Protein AF-A0A934MRP1-F1 (afdb_monomer)

Mean predicted aligned error: 5.88 Å

Sequence (84 aa):
MGQPQAPAAPTIAAPAQGSQINTPKPRITGTAEPNSTVTVSLNGIEHRVTANNSEAWSYIPEQSLVSASSLKVRATDQAGNVAP

Secondary structure (DSSP, 8-state):
----PPPPPPEEEESPTT-EE-SSSPPEEEE--TT-EEEEEETTEEEEEE--TTSEEEE--SS---S-EEEEEEEE-TT--EE-

Foldseek 3Di:
DDDPDAKDWKAWPPDHAFFFDPWQKDKTKTFIAAQWWKWKAWQNDTDTWGQHPVRMTIDIDPGTPPGRIHIDMWIAGPVGHIHD

Radius of gyration: 12.93 Å; Cα contacts (8 Å, |Δi|>4): 210; chains: 1; bounding box: 23×20×44 Å

Solvent-accessible surface area (backbone atoms only — not comparable to full-atom values): 4554 Å² total; per-residue (Å²): 132,82,74,81,68,64,31,53,54,38,47,52,72,32,68,46,75,66,40,72,39,83,51,42,60,52,69,37,32,28,36,29,41,57,67,14,41,32,38,42,27,50,72,85,46,77,43,79,43,63,16,35,91,80,29,37,36,71,50,66,56,90,59,67,48,89,54,74,26,52,38,46,58,30,21,28,26,89,83,67,35,72,19,95

Organism: NCBI:txid2798579

pLDDT: mean 82.7, std 10.13, range [40.16, 93.38]

Nearest PDB structures (foldseek):
  7kmm-assembly1_A  TM=5.496E-01  e=3.092E-02  Xanthomonas citri pv. citri str. 306
  6ne9-assembly1_A  TM=5.032E-01  e=8.338E-02  Bacteroides intestinalis
  6ne9-assembly1_B  TM=5.065E-01  e=1.202E-01  Bacteroides intestinalis
  6rzo-assembly1_A  TM=4.410E-01  e=2.369E-01  uncultured bacterium
  6rzo-assembly1_B  TM=4.379E-01  e=2.630E-01  uncultured bacterium

Structure (mmCIF, N/CA/C/O backbone):
data_AF-A0A934MRP1-F1
#
_entry.id   AF-A0A934MRP1-F1
#
loop_
_atom_site.group_PDB
_atom_site.id
_atom_site.type_symbol
_atom_site.label_atom_id
_atom_site.label_alt_id
_atom_site.label_comp_id
_atom_site.label_asym_id
_atom_site.label_entity_id
_atom_site.label_seq_id
_atom_site.pdbx_PDB_ins_code
_atom_site.Cartn_x
_atom_site.Cartn_y
_atom_site.Cartn_z
_atom_site.occupancy
_atom_site.B_iso_or_equiv
_atom_site.auth_seq_id
_atom_site.auth_comp_id
_atom_site.auth_asym_id
_atom_site.auth_atom_id
_atom_site.pdbx_PDB_model_num
ATOM 1 N N . MET A 1 1 ? -9.799 -9.055 26.751 1.00 40.16 1 MET A N 1
ATOM 2 C CA . MET A 1 1 ? -8.632 -8.800 25.884 1.00 40.16 1 MET A CA 1
ATOM 3 C C . MET A 1 1 ? -9.086 -9.103 24.468 1.00 40.16 1 MET A C 1
ATOM 5 O O . MET A 1 1 ? -9.386 -10.258 24.199 1.00 40.16 1 MET A O 1
ATOM 9 N N . GLY A 1 2 ? -9.323 -8.076 23.647 1.00 50.41 2 GLY A N 1
ATOM 10 C CA . GLY A 1 2 ? -9.778 -8.267 22.266 1.00 50.41 2 GLY A CA 1
ATOM 11 C C . GLY A 1 2 ? -8.673 -8.944 21.466 1.00 50.41 2 GLY A C 1
ATOM 12 O O . GLY A 1 2 ? -7.509 -8.582 21.620 1.00 50.41 2 GLY A O 1
ATOM 13 N N . GLN A 1 3 ? -9.007 -9.972 20.694 1.00 51.81 3 GLN A N 1
ATOM 14 C CA . GLN A 1 3 ? -8.042 -10.581 19.783 1.00 51.81 3 GLN A CA 1
ATOM 15 C C . GLN A 1 3 ? -7.530 -9.510 18.807 1.00 51.81 3 GLN A C 1
ATOM 17 O O . GLN A 1 3 ? -8.311 -8.629 18.441 1.00 51.81 3 GLN A O 1
ATOM 22 N N . PRO A 1 4 ? -6.259 -9.575 18.373 1.00 59.78 4 PRO A N 1
ATOM 23 C CA . PRO A 1 4 ? -5.790 -8.779 17.250 1.00 59.78 4 PRO A CA 1
ATOM 24 C C . PRO A 1 4 ? -6.722 -9.047 16.066 1.00 59.78 4 PRO A C 1
ATOM 26 O O . PRO A 1 4 ? -6.821 -10.184 15.599 1.00 59.78 4 PRO A O 1
ATOM 29 N N . GLN A 1 5 ? -7.480 -8.038 15.647 1.00 63.53 5 GLN A N 1
ATOM 30 C CA . GLN A 1 5 ? -8.290 -8.159 14.449 1.00 63.53 5 GLN A CA 1
ATOM 31 C C . GLN A 1 5 ? -7.334 -8.048 13.267 1.00 63.53 5 GLN A C 1
ATOM 33 O O . GLN A 1 5 ? -6.557 -7.101 13.181 1.00 63.53 5 GLN A O 1
ATOM 38 N N . ALA A 1 6 ? -7.351 -9.047 12.385 1.00 69.94 6 ALA A N 1
ATOM 39 C CA . ALA A 1 6 ? -6.634 -8.924 11.129 1.00 69.94 6 ALA A CA 1
ATOM 40 C C . ALA A 1 6 ? -7.173 -7.692 10.385 1.00 69.94 6 ALA A C 1
ATOM 42 O O . ALA A 1 6 ? -8.401 -7.553 10.321 1.00 69.94 6 ALA A O 1
ATOM 43 N N . PRO A 1 7 ? -6.305 -6.825 9.829 1.00 72.31 7 PRO A N 1
ATOM 44 C CA . PRO A 1 7 ? -6.763 -5.664 9.091 1.00 72.31 7 PRO A CA 1
ATOM 45 C C . PRO A 1 7 ? -7.671 -6.132 7.966 1.00 72.31 7 PRO A C 1
ATOM 47 O O . PRO A 1 7 ? -7.430 -7.180 7.349 1.00 72.31 7 PRO A O 1
ATOM 50 N N . ALA A 1 8 ? -8.685 -5.332 7.652 1.00 79.19 8 ALA A N 1
ATOM 51 C CA . ALA A 1 8 ? -9.374 -5.491 6.382 1.00 79.19 8 ALA A CA 1
ATOM 52 C C . ALA A 1 8 ? -8.334 -5.503 5.245 1.00 79.19 8 ALA A C 1
ATOM 54 O O . ALA A 1 8 ? -7.427 -4.664 5.213 1.00 79.19 8 ALA A O 1
ATOM 55 N N . ALA A 1 9 ? -8.456 -6.474 4.332 1.00 79.69 9 ALA A N 1
ATOM 56 C CA . ALA A 1 9 ? -7.577 -6.559 3.173 1.00 79.69 9 ALA A CA 1
ATOM 57 C C . ALA A 1 9 ? -7.594 -5.216 2.433 1.00 79.69 9 ALA A C 1
ATOM 59 O O . ALA A 1 9 ? -8.681 -4.693 2.158 1.00 79.69 9 ALA A O 1
ATOM 60 N N . PRO A 1 10 ? -6.423 -4.623 2.141 1.00 82.31 10 PRO A N 1
ATOM 61 C CA . PRO A 1 10 ? -6.405 -3.368 1.423 1.00 82.31 10 PRO A CA 1
ATOM 62 C C . PRO A 1 10 ? -6.984 -3.599 0.033 1.00 82.31 10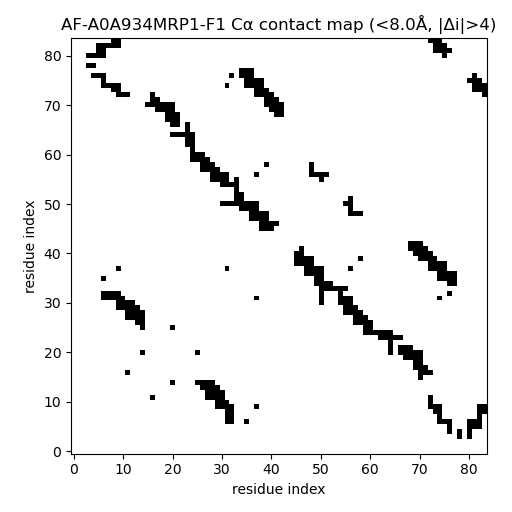 PRO A C 1
ATOM 64 O O . PRO A 1 10 ? -6.588 -4.521 -0.679 1.00 82.31 10 PRO A O 1
ATOM 67 N N . THR A 1 11 ? -7.898 -2.739 -0.390 1.00 87.12 11 THR A N 1
ATOM 68 C CA . THR A 1 11 ? -8.333 -2.733 -1.785 1.00 87.12 11 THR A CA 1
ATOM 69 C C . THR A 1 11 ? -7.523 -1.703 -2.548 1.00 87.12 11 THR A C 1
ATOM 71 O O . THR A 1 11 ? -7.125 -0.679 -1.991 1.00 87.12 11 THR A O 1
ATOM 74 N N . ILE A 1 12 ? -7.280 -1.953 -3.833 1.00 86.88 12 ILE A N 1
ATOM 75 C CA . ILE A 1 12 ? -6.715 -0.945 -4.726 1.00 86.88 12 ILE A CA 1
ATOM 76 C C . ILE A 1 12 ? -7.834 -0.429 -5.618 1.00 86.88 12 ILE A C 1
ATOM 78 O O . ILE A 1 12 ? -8.406 -1.188 -6.398 1.00 86.88 12 ILE A O 1
ATOM 82 N N . ALA A 1 13 ? -8.135 0.862 -5.504 1.00 88.00 13 ALA A N 1
ATOM 83 C CA . ALA A 1 13 ? -9.140 1.520 -6.325 1.00 88.00 13 ALA A CA 1
ATOM 84 C C . ALA A 1 13 ? -8.590 1.785 -7.730 1.00 88.00 13 ALA A C 1
ATOM 86 O O . ALA A 1 13 ? -9.231 1.454 -8.726 1.00 88.00 13 ALA A O 1
ATOM 87 N N . ALA A 1 14 ? -7.385 2.353 -7.819 1.00 85.06 14 ALA A N 1
ATOM 88 C CA . ALA A 1 14 ? -6.705 2.545 -9.088 1.00 85.06 14 ALA A CA 1
ATOM 89 C C . ALA A 1 14 ? -5.197 2.734 -8.894 1.00 85.06 14 ALA A C 1
ATOM 91 O O . ALA A 1 14 ? -4.783 3.412 -7.955 1.00 85.06 14 ALA A O 1
ATOM 92 N N . PRO A 1 15 ? -4.371 2.233 -9.822 1.00 82.25 15 PRO A N 1
ATOM 93 C CA . PRO A 1 15 ? -4.673 1.171 -10.792 1.00 82.25 15 PRO A CA 1
ATOM 94 C C . PRO A 1 15 ? -4.867 -0.188 -10.094 1.00 82.25 15 PRO A C 1
ATOM 96 O O . PRO A 1 15 ? -4.301 -0.407 -9.034 1.00 82.25 15 PRO A O 1
ATOM 99 N N . ALA A 1 16 ? -5.662 -1.103 -10.661 1.00 79.00 16 ALA A N 1
ATOM 100 C CA . ALA A 1 16 ? -6.025 -2.360 -9.990 1.00 79.00 16 ALA A CA 1
ATOM 101 C C . ALA A 1 16 ? -4.808 -3.249 -9.657 1.00 79.00 16 ALA A C 1
ATOM 103 O O . ALA A 1 16 ? -3.807 -3.246 -10.380 1.00 79.00 16 ALA A O 1
ATOM 104 N N . GLN A 1 17 ? -4.913 -4.055 -8.594 1.00 76.12 17 GLN A N 1
ATOM 105 C CA . GLN A 1 17 ? -3.863 -4.996 -8.181 1.00 76.12 17 GLN A CA 1
ATOM 106 C C . GLN A 1 17 ? -3.447 -5.915 -9.332 1.00 76.12 17 GLN A C 1
ATOM 108 O O . GLN A 1 17 ? -4.289 -6.458 -10.042 1.00 76.12 17 GLN A O 1
ATOM 113 N N . GLY A 1 18 ? -2.135 -6.069 -9.533 1.00 73.12 18 GLY A N 1
ATOM 114 C CA . GLY A 1 18 ? -1.585 -6.850 -10.642 1.00 73.12 18 GLY A CA 1
ATOM 115 C C . GLY A 1 18 ? -1.630 -6.163 -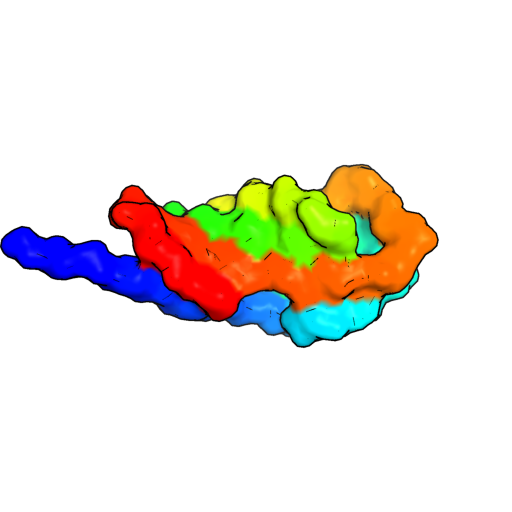12.012 1.00 73.12 18 GLY A C 1
ATOM 116 O O . GLY A 1 18 ? -1.132 -6.741 -12.976 1.00 73.12 18 GLY A O 1
ATOM 117 N N . SER A 1 19 ? -2.157 -4.938 -12.121 1.00 78.06 19 SER A N 1
ATOM 118 C CA . SER A 1 19 ? -2.086 -4.177 -13.374 1.00 78.06 19 SER A CA 1
ATOM 119 C C . SER A 1 19 ? -0.650 -3.784 -13.707 1.00 78.06 19 SER A C 1
ATOM 121 O O . SER A 1 19 ? 0.126 -3.399 -12.829 1.00 78.06 19 SER A O 1
ATOM 123 N N . GLN A 1 20 ? -0.323 -3.814 -15.000 1.00 78.00 20 GLN A N 1
ATOM 124 C CA . GLN A 1 20 ? 0.899 -3.209 -15.518 1.00 78.00 20 GLN A CA 1
ATOM 125 C C . GLN A 1 20 ? 0.762 -1.690 -15.503 1.00 78.00 20 GLN A C 1
ATOM 127 O O . GLN A 1 20 ? -0.037 -1.102 -16.235 1.00 78.00 20 GLN A O 1
ATOM 132 N N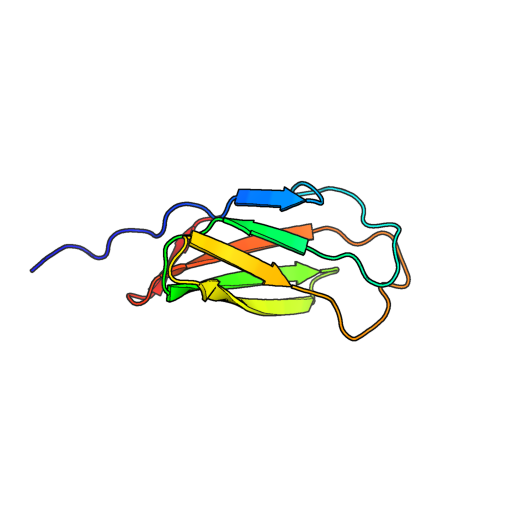 . ILE A 1 21 ? 1.577 -1.052 -14.672 1.00 81.81 21 ILE A N 1
ATOM 133 C CA . ILE A 1 21 ? 1.713 0.397 -14.665 1.00 81.81 21 ILE A CA 1
ATOM 134 C C . ILE A 1 21 ? 2.605 0.817 -15.839 1.00 81.81 21 ILE A C 1
ATOM 136 O O . ILE A 1 21 ? 3.800 0.542 -15.812 1.00 81.81 21 ILE A O 1
ATOM 140 N N . ASN A 1 22 ? 2.055 1.520 -16.832 1.00 76.25 22 ASN A N 1
ATOM 141 C CA . ASN A 1 22 ? 2.832 2.093 -17.948 1.00 76.25 22 ASN A CA 1
ATOM 142 C C . ASN A 1 22 ? 3.066 3.607 -17.808 1.00 76.25 22 ASN A C 1
ATOM 144 O O . ASN A 1 22 ? 3.615 4.251 -18.698 1.00 76.25 22 ASN A O 1
ATOM 148 N N . THR A 1 23 ? 2.614 4.196 -16.703 1.00 79.38 23 THR A N 1
ATOM 149 C CA . THR A 1 23 ? 2.813 5.612 -16.395 1.00 79.38 23 THR A CA 1
ATOM 150 C C . THR A 1 23 ? 4.040 5.764 -15.496 1.00 79.38 23 THR A C 1
ATOM 152 O O . THR A 1 23 ? 4.147 5.014 -14.527 1.00 79.38 23 THR A O 1
ATOM 155 N N . PRO A 1 24 ? 4.931 6.745 -15.732 1.00 78.94 24 PRO A N 1
ATOM 156 C CA . PRO A 1 24 ? 6.141 6.889 -14.925 1.00 78.94 24 PRO A CA 1
ATOM 157 C C . PRO A 1 24 ? 5.840 7.170 -13.446 1.00 78.94 24 PRO A C 1
ATOM 159 O O . PRO A 1 24 ? 6.537 6.684 -12.566 1.00 78.94 24 PRO A O 1
ATOM 162 N N . LYS A 1 25 ? 4.777 7.924 -13.150 1.00 85.12 25 LYS A N 1
ATOM 163 C CA . LYS A 1 25 ? 4.353 8.252 -11.782 1.00 85.12 25 LYS A CA 1
ATOM 164 C C . LYS A 1 25 ? 2.851 8.015 -11.623 1.00 85.12 25 LYS A C 1
ATOM 166 O O . LYS A 1 25 ? 2.081 8.973 -11.703 1.00 85.12 25 LYS A O 1
ATOM 171 N N . PRO A 1 26 ? 2.393 6.759 -11.473 1.00 86.81 26 PRO A N 1
ATOM 172 C CA . PRO A 1 26 ? 0.987 6.503 -11.199 1.00 86.81 26 PRO A CA 1
ATOM 173 C C . PRO A 1 26 ? 0.605 7.116 -9.853 1.00 86.81 26 PRO A C 1
ATOM 175 O O . PRO A 1 26 ? 1.350 7.024 -8.877 1.00 86.81 26 PRO A O 1
ATOM 178 N N . ARG A 1 27 ? -0.598 7.677 -9.767 1.00 89.81 27 ARG A N 1
ATOM 179 C CA . ARG A 1 27 ? -1.247 7.822 -8.469 1.00 89.81 27 ARG A CA 1
ATOM 180 C C . ARG A 1 27 ? -1.907 6.489 -8.147 1.00 89.81 27 ARG A C 1
ATOM 182 O O . ARG A 1 27 ? -2.807 6.069 -8.867 1.00 89.81 27 ARG A O 1
ATOM 189 N N . ILE A 1 28 ? -1.451 5.854 -7.078 1.00 90.44 28 ILE A N 1
ATOM 190 C CA . ILE A 1 28 ? -2.039 4.632 -6.544 1.00 90.44 28 ILE A CA 1
ATOM 191 C C . ILE A 1 28 ? -2.971 5.044 -5.413 1.00 90.44 28 ILE A C 1
ATOM 193 O O . ILE A 1 28 ? -2.596 5.845 -4.552 1.00 90.44 28 ILE A O 1
ATOM 197 N N . THR A 1 29 ? -4.199 4.558 -5.444 1.00 92.62 29 THR A N 1
ATOM 198 C CA . THR A 1 29 ? -5.225 4.818 -4.439 1.00 92.62 29 THR A CA 1
ATOM 199 C C . THR A 1 29 ? -5.901 3.523 -4.052 1.00 92.62 29 THR A C 1
ATOM 201 O O . THR A 1 29 ? -6.001 2.587 -4.849 1.00 92.62 29 THR A O 1
ATOM 204 N N . GLY A 1 30 ? -6.418 3.486 -2.836 1.00 91.88 30 GLY A N 1
ATOM 205 C CA . GLY A 1 30 ? -7.149 2.335 -2.354 1.00 91.88 30 GLY A CA 1
ATOM 206 C C . GLY A 1 30 ? -7.784 2.577 -1.004 1.00 91.88 30 GLY A C 1
ATOM 207 O O . GLY A 1 30 ? -7.753 3.698 -0.484 1.00 91.88 30 GLY A O 1
ATOM 208 N N . THR A 1 31 ? -8.345 1.507 -0.454 1.00 91.75 31 THR A N 1
ATOM 209 C CA . THR A 1 31 ? -8.863 1.497 0.910 1.00 91.75 31 THR A CA 1
ATOM 210 C C . THR A 1 31 ? -8.110 0.509 1.779 1.00 91.75 31 THR A C 1
ATOM 212 O O . THR A 1 31 ? -7.524 -0.446 1.272 1.00 91.75 31 THR A O 1
ATOM 215 N N . ALA A 1 32 ? -8.060 0.775 3.075 1.00 90.94 32 ALA A N 1
ATOM 216 C CA . ALA A 1 32 ? -7.554 -0.124 4.104 1.00 90.94 32 ALA A CA 1
ATOM 217 C C . ALA A 1 32 ? -8.098 0.349 5.455 1.00 90.94 32 ALA A C 1
ATOM 219 O O . ALA A 1 32 ? -8.544 1.490 5.575 1.00 90.94 32 ALA A O 1
ATOM 220 N N . GLU A 1 33 ? -8.040 -0.510 6.466 1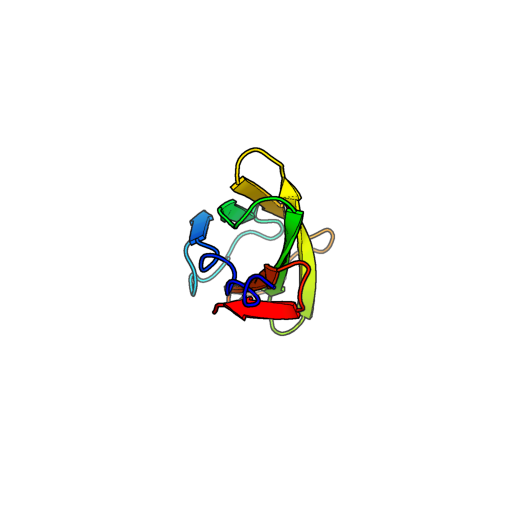.00 89.56 33 GLU A N 1
ATOM 221 C CA . GLU A 1 33 ? -8.495 -0.156 7.810 1.00 89.56 33 GLU A CA 1
ATOM 222 C C . GLU A 1 33 ? -7.797 1.123 8.329 1.00 89.56 33 GLU A C 1
ATOM 224 O O . GLU A 1 33 ? -6.591 1.296 8.102 1.00 89.56 33 GLU A O 1
ATOM 229 N N . PRO A 1 34 ? -8.508 2.034 9.021 1.00 90.50 34 PRO A N 1
ATOM 230 C CA . PRO A 1 34 ? -7.943 3.292 9.490 1.00 90.50 34 PRO A CA 1
ATOM 231 C C . PRO A 1 34 ? -6.696 3.083 10.337 1.00 90.50 34 PRO A C 1
ATOM 233 O O . PRO A 1 34 ? -6.661 2.206 11.195 1.00 90.50 34 PRO A O 1
ATOM 236 N N . ASN A 1 35 ? -5.683 3.927 10.142 1.00 87.38 35 ASN A N 1
ATOM 237 C CA . ASN A 1 35 ? -4.418 3.873 10.880 1.00 87.38 35 ASN A CA 1
ATOM 238 C C . ASN A 1 35 ? -3.581 2.600 10.634 1.00 87.38 35 ASN A C 1
ATOM 240 O O . ASN A 1 35 ? -2.504 2.462 11.217 1.00 87.38 35 ASN A O 1
ATOM 244 N N . SER A 1 36 ? -4.012 1.704 9.738 1.00 91.06 36 SER A N 1
ATOM 245 C CA . SER A 1 36 ? -3.188 0.586 9.280 1.00 91.06 36 SER A CA 1
ATOM 246 C C . SER A 1 36 ? -2.088 1.056 8.330 1.00 91.06 36 SER A C 1
ATOM 248 O O . SER A 1 36 ? -2.222 2.040 7.596 1.00 91.06 36 SER A O 1
ATOM 250 N N . THR A 1 37 ? -0.981 0.323 8.322 1.00 92.06 37 THR A N 1
ATOM 251 C CA . THR A 1 37 ? 0.141 0.538 7.409 1.00 92.06 37 THR A CA 1
ATOM 252 C C . THR A 1 37 ? 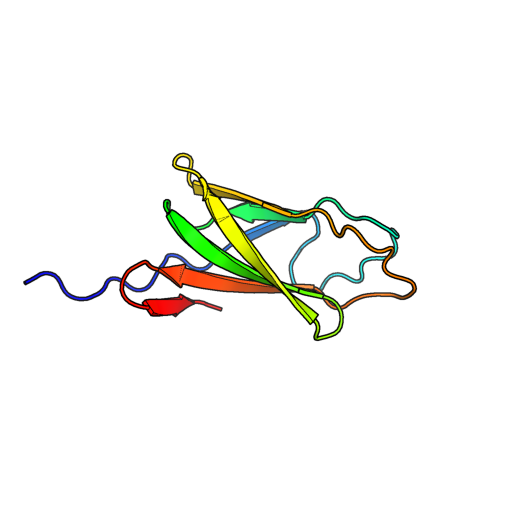-0.069 -0.267 6.138 1.00 92.06 37 THR A C 1
ATOM 254 O O . THR A 1 37 ? -0.007 -1.491 6.142 1.00 92.06 37 THR A O 1
ATOM 257 N N . VAL A 1 38 ? -0.266 0.417 5.023 1.00 91.94 38 VAL A N 1
ATOM 258 C CA . VAL A 1 38 ? -0.333 -0.174 3.692 1.00 91.94 38 VAL A CA 1
ATOM 259 C C . VAL A 1 38 ? 1.068 -0.222 3.089 1.00 91.94 38 VAL A C 1
ATOM 261 O O . VAL A 1 38 ? 1.739 0.794 2.935 1.00 91.94 38 VAL A O 1
ATOM 264 N N . THR A 1 39 ? 1.518 -1.417 2.735 1.00 92.00 39 THR A N 1
ATOM 265 C CA . THR A 1 39 ? 2.758 -1.673 2.009 1.00 92.00 39 THR A CA 1
ATOM 266 C C . THR A 1 39 ? 2.446 -1.821 0.526 1.00 92.00 39 THR A C 1
ATOM 268 O O . THR A 1 39 ? 1.823 -2.793 0.101 1.00 92.00 39 THR A O 1
ATOM 271 N N . VAL A 1 40 ? 2.884 -0.846 -0.261 1.00 90.25 40 VAL A N 1
ATOM 272 C CA . VAL A 1 40 ? 2.806 -0.812 -1.719 1.00 90.25 40 VAL A CA 1
ATOM 273 C C . VAL A 1 40 ? 4.131 -1.312 -2.281 1.00 90.25 40 VAL A C 1
ATOM 275 O O . VAL A 1 40 ? 5.172 -0.698 -2.077 1.00 90.25 40 VAL A O 1
ATOM 278 N N . SER A 1 41 ? 4.099 -2.427 -2.996 1.00 88.44 41 SER A N 1
ATOM 279 C CA . SER A 1 41 ? 5.264 -3.040 -3.622 1.00 88.44 41 SER A CA 1
ATOM 280 C C . SER A 1 41 ? 5.233 -2.777 -5.130 1.00 88.44 41 SER A C 1
ATOM 282 O O . SER A 1 41 ? 4.316 -3.228 -5.825 1.00 88.44 41 SER A O 1
ATOM 284 N N . LEU A 1 42 ? 6.224 -2.037 -5.631 1.00 86.88 42 LEU A N 1
ATOM 285 C CA . LEU A 1 42 ? 6.398 -1.675 -7.040 1.00 86.88 42 LEU A CA 1
ATOM 286 C C . LEU A 1 42 ? 7.736 -2.214 -7.536 1.00 86.88 42 LEU A C 1
ATOM 288 O O . LEU A 1 42 ? 8.787 -1.819 -7.045 1.00 86.88 42 LEU A O 1
ATOM 292 N N . ASN A 1 43 ? 7.705 -3.130 -8.507 1.00 83.31 43 ASN A N 1
ATOM 293 C CA . ASN A 1 43 ? 8.917 -3.765 -9.046 1.00 83.31 43 ASN A CA 1
ATOM 294 C C . ASN A 1 43 ? 9.817 -4.405 -7.956 1.00 83.31 43 ASN A C 1
ATOM 296 O O . ASN A 1 43 ? 11.040 -4.402 -8.059 1.00 83.31 43 ASN A O 1
ATOM 300 N N . GLY A 1 44 ? 9.207 -4.914 -6.878 1.00 82.56 44 GLY A N 1
ATOM 301 C CA . GLY A 1 44 ? 9.913 -5.485 -5.724 1.00 82.56 44 GLY A CA 1
ATOM 302 C C . GLY A 1 44 ? 10.423 -4.465 -4.699 1.00 82.56 44 GLY A C 1
ATOM 303 O O . GLY A 1 44 ? 10.949 -4.877 -3.669 1.00 82.56 44 GLY A O 1
ATOM 304 N N . ILE A 1 45 ? 10.251 -3.162 -4.941 1.00 85.50 45 ILE A N 1
ATOM 305 C CA . ILE A 1 45 ? 10.551 -2.105 -3.970 1.00 85.50 45 ILE A CA 1
ATOM 306 C C . ILE A 1 45 ? 9.304 -1.840 -3.130 1.00 85.50 45 ILE A C 1
ATOM 308 O O . ILE A 1 45 ? 8.233 -1.555 -3.664 1.00 85.50 45 ILE A O 1
ATOM 312 N N . GLU A 1 46 ? 9.445 -1.938 -1.811 1.00 90.00 46 GLU A N 1
ATOM 313 C CA . GLU A 1 46 ? 8.360 -1.707 -0.861 1.00 90.00 46 GLU A CA 1
ATOM 314 C C . GLU A 1 46 ? 8.317 -0.255 -0.383 1.00 90.00 46 GLU A C 1
ATOM 316 O O . GLU A 1 46 ? 9.320 0.328 0.030 1.00 90.00 46 GLU A O 1
ATOM 321 N N . HIS A 1 47 ? 7.114 0.305 -0.371 1.00 90.06 47 HIS A N 1
ATOM 322 C CA . HIS A 1 47 ? 6.807 1.636 0.123 1.00 90.06 47 HIS A CA 1
ATOM 323 C C . HIS A 1 47 ? 5.673 1.544 1.132 1.00 90.06 47 HIS A C 1
ATOM 325 O O . HIS A 1 47 ? 4.702 0.828 0.911 1.00 90.06 47 HIS A O 1
ATOM 331 N N . ARG A 1 48 ? 5.774 2.272 2.243 1.00 92.00 48 ARG A N 1
ATOM 332 C CA . ARG A 1 48 ? 4.752 2.257 3.294 1.00 92.00 48 ARG A CA 1
ATOM 333 C C . ARG A 1 48 ? 3.963 3.555 3.282 1.00 92.00 48 ARG A C 1
ATOM 335 O O . ARG A 1 48 ? 4.547 4.634 3.244 1.00 92.00 48 ARG A O 1
ATOM 342 N N . VAL A 1 49 ? 2.646 3.433 3.337 1.00 93.06 49 VAL A N 1
ATOM 343 C CA . VAL A 1 49 ? 1.700 4.539 3.467 1.00 93.06 49 VAL A CA 1
ATOM 344 C C . VAL A 1 49 ? 0.676 4.181 4.532 1.00 93.06 49 VAL A C 1
ATOM 346 O O . VAL A 1 49 ? 0.209 3.052 4.590 1.00 93.06 49 VAL A O 1
ATOM 349 N N . THR A 1 50 ? 0.324 5.122 5.395 1.00 91.94 50 THR A N 1
ATOM 350 C CA . THR A 1 50 ? -0.710 4.893 6.409 1.00 91.94 50 THR A CA 1
ATOM 351 C C . THR A 1 50 ? -2.081 5.216 5.828 1.00 91.94 50 THR A C 1
ATOM 353 O O . THR A 1 50 ? -2.255 6.248 5.174 1.00 91.94 50 THR A O 1
ATOM 356 N N . ALA A 1 51 ? -3.055 4.341 6.065 1.00 92.25 51 ALA A N 1
ATOM 357 C CA . ALA A 1 51 ? -4.446 4.619 5.749 1.00 92.25 51 ALA A CA 1
ATOM 358 C C . ALA A 1 51 ? -4.995 5.702 6.678 1.00 92.25 51 ALA A C 1
ATOM 360 O O . ALA A 1 51 ? -4.786 5.675 7.893 1.00 92.25 51 ALA A O 1
ATOM 361 N N . ASN A 1 52 ? -5.680 6.679 6.097 1.00 91.44 52 ASN A N 1
ATOM 362 C CA . ASN A 1 52 ? -6.268 7.773 6.850 1.00 91.44 52 ASN A CA 1
ATOM 363 C C . ASN A 1 52 ? -7.510 7.311 7.634 1.00 91.44 52 ASN A C 1
ATOM 365 O O . ASN A 1 52 ? -7.995 6.190 7.486 1.00 91.44 52 ASN A O 1
ATOM 369 N N . ASN A 1 53 ? -8.062 8.207 8.455 1.00 89.94 53 ASN A N 1
ATOM 370 C CA . ASN A 1 53 ? -9.229 7.901 9.286 1.00 89.94 53 ASN A CA 1
ATOM 371 C C . ASN A 1 53 ? -10.541 7.705 8.495 1.00 89.94 53 ASN A C 1
ATOM 373 O O . ASN A 1 53 ? -11.575 7.414 9.085 1.00 89.94 53 ASN A O 1
ATOM 377 N N . SER A 1 54 ? -10.503 7.894 7.175 1.00 90.19 54 SER A N 1
ATOM 378 C CA . SER A 1 54 ? -11.599 7.651 6.231 1.00 90.19 54 SER A CA 1
ATOM 379 C C . SER A 1 54 ? -11.377 6.369 5.424 1.00 90.19 54 SER A C 1
ATOM 381 O O . SER A 1 54 ? -11.903 6.249 4.321 1.00 90.19 54 SER A O 1
ATOM 383 N N . GLU A 1 55 ? -10.556 5.449 5.940 1.00 90.50 55 GLU A N 1
ATOM 384 C CA . GLU A 1 55 ? -10.257 4.151 5.323 1.00 90.50 55 GLU A CA 1
ATOM 385 C C . GLU A 1 55 ? -9.582 4.258 3.953 1.00 90.50 55 GLU A C 1
ATOM 387 O O . GLU A 1 55 ? -9.570 3.299 3.191 1.00 90.50 55 GLU A O 1
ATOM 392 N N . ALA A 1 56 ? -9.012 5.416 3.614 1.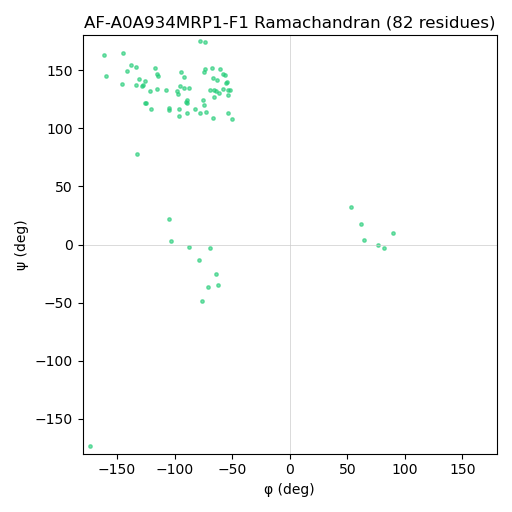00 93.06 56 ALA A N 1
ATOM 393 C CA . ALA A 1 56 ? -8.434 5.685 2.307 1.00 93.06 56 ALA A CA 1
ATOM 394 C C . ALA A 1 56 ? -6.923 5.907 2.398 1.00 93.06 56 ALA A C 1
ATOM 396 O O . ALA A 1 56 ? -6.399 6.492 3.348 1.00 93.06 56 ALA A O 1
ATOM 397 N N . TRP A 1 57 ? -6.203 5.488 1.364 1.00 93.25 57 TRP A N 1
ATOM 398 C CA . TRP A 1 57 ? -4.772 5.741 1.229 1.00 93.25 57 TRP A CA 1
ATOM 399 C C . TRP A 1 57 ? -4.431 6.128 -0.209 1.00 93.25 57 TRP A C 1
ATOM 401 O O . TRP A 1 57 ? -5.134 5.785 -1.164 1.00 93.25 57 TRP A O 1
ATOM 411 N N . SER A 1 58 ? -3.337 6.871 -0.374 1.00 93.38 58 SER A N 1
ATOM 412 C CA . SER A 1 58 ? -2.794 7.176 -1.692 1.00 93.38 58 SER A CA 1
ATOM 413 C C . SER A 1 58 ? -1.279 7.254 -1.660 1.00 93.38 58 SER A C 1
ATOM 415 O O . SER A 1 58 ? -0.700 7.847 -0.755 1.00 93.38 58 SER A O 1
ATOM 417 N N . TYR A 1 59 ? -0.652 6.684 -2.680 1.00 91.62 59 TYR A N 1
ATOM 418 C CA . TYR A 1 59 ? 0.786 6.689 -2.867 1.00 91.62 59 TYR A CA 1
ATOM 419 C C . TYR A 1 59 ? 1.135 7.178 -4.276 1.00 91.62 59 TYR A C 1
ATOM 421 O O . TYR A 1 59 ? 0.495 6.790 -5.256 1.00 91.62 59 TYR A O 1
ATOM 429 N N . ILE A 1 60 ? 2.149 8.037 -4.376 1.00 89.88 60 ILE A N 1
ATOM 430 C CA . ILE A 1 60 ? 2.723 8.488 -5.646 1.00 89.88 60 ILE A CA 1
ATOM 431 C C . ILE A 1 60 ? 4.223 8.186 -5.585 1.00 89.88 60 ILE A C 1
ATOM 433 O O . ILE A 1 60 ? 4.890 8.702 -4.687 1.00 89.88 60 ILE A O 1
ATOM 437 N N . PRO A 1 61 ? 4.768 7.390 -6.518 1.00 85.69 61 PRO A N 1
ATOM 438 C CA . PRO A 1 61 ? 6.203 7.162 -6.597 1.00 85.69 61 PRO A CA 1
ATOM 439 C C . PRO A 1 61 ? 6.966 8.466 -6.854 1.00 85.69 61 PRO A C 1
ATOM 441 O O . PRO A 1 61 ? 6.647 9.222 -7.777 1.00 85.69 61 PRO A O 1
ATOM 444 N N . GLU A 1 62 ? 8.005 8.727 -6.061 1.00 83.94 62 GLU A N 1
ATOM 445 C CA . GLU A 1 62 ? 8.887 9.883 -6.274 1.00 83.94 62 GLU A CA 1
ATOM 446 C C . GLU A 1 62 ? 9.764 9.696 -7.519 1.00 83.94 62 GLU A C 1
ATOM 448 O O . GLU A 1 62 ? 10.004 10.642 -8.279 1.00 83.94 62 GLU A O 1
ATOM 453 N N . GLN A 1 63 ? 10.192 8.455 -7.754 1.00 80.88 63 GLN A N 1
ATOM 454 C CA . GLN A 1 63 ? 10.973 8.048 -8.917 1.00 80.88 63 GLN A CA 1
ATOM 455 C C . GLN A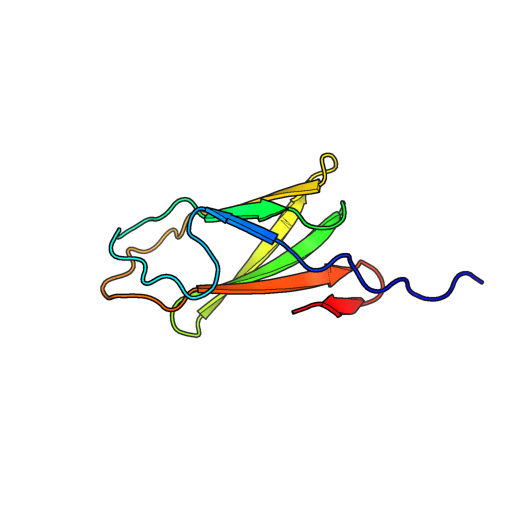 1 63 ? 10.060 7.562 -10.041 1.00 80.88 63 GLN A C 1
ATOM 457 O O . GLN A 1 63 ? 9.036 6.926 -9.796 1.00 80.88 63 GLN A O 1
ATOM 462 N N . SER A 1 64 ? 10.449 7.854 -11.285 1.00 79.25 64 SER A N 1
ATOM 463 C CA . SER A 1 64 ? 9.752 7.303 -12.444 1.00 79.25 64 SER A CA 1
ATOM 464 C C . SER A 1 64 ? 9.929 5.792 -12.503 1.00 79.25 64 SER A C 1
ATOM 466 O O . SER A 1 64 ? 11.051 5.292 -12.552 1.00 79.25 64 SER A O 1
ATOM 468 N N . LEU A 1 65 ? 8.815 5.081 -12.593 1.00 79.50 65 LEU A N 1
ATOM 469 C CA . LEU A 1 65 ? 8.777 3.692 -13.010 1.00 79.50 65 LEU A CA 1
ATOM 470 C C . LEU A 1 65 ? 9.194 3.642 -14.487 1.00 79.50 65 LEU A C 1
ATOM 472 O O . LEU A 1 65 ? 8.486 4.133 -15.364 1.00 79.50 65 LEU A O 1
ATOM 476 N N . VAL A 1 66 ? 10.389 3.114 -14.750 1.00 67.62 66 VAL A N 1
ATOM 477 C CA . VAL A 1 66 ? 10.992 3.062 -16.096 1.00 67.62 66 VAL A CA 1
ATOM 478 C C . VAL A 1 66 ? 10.437 1.932 -16.973 1.00 67.62 66 VAL A C 1
ATOM 480 O O . VAL A 1 66 ? 10.635 1.950 -18.184 1.00 67.62 66 VAL A O 1
ATOM 483 N N . SER A 1 67 ? 9.711 0.980 -16.377 1.00 72.75 67 SER A N 1
ATOM 484 C CA . SER A 1 67 ? 9.160 -0.208 -17.039 1.00 72.75 67 SER A CA 1
ATOM 485 C C . SER A 1 67 ? 7.805 -0.590 -16.443 1.00 72.75 67 SER A C 1
ATOM 487 O O . SER A 1 67 ? 7.469 -0.171 -15.330 1.00 72.75 67 SER A O 1
ATOM 489 N N . ALA A 1 68 ? 7.060 -1.444 -17.159 1.00 67.81 68 ALA A N 1
ATOM 490 C CA . ALA A 1 68 ? 5.827 -2.043 -16.661 1.00 67.81 68 ALA A CA 1
ATOM 491 C C . ALA A 1 68 ? 6.051 -2.666 -15.275 1.00 67.81 68 ALA A C 1
ATOM 493 O O . ALA A 1 68 ? 6.728 -3.683 -15.137 1.00 67.81 68 ALA A O 1
ATOM 494 N N . SER A 1 69 ? 5.505 -2.022 -14.246 1.00 78.69 69 SER A N 1
ATOM 495 C CA . SER A 1 69 ? 5.730 -2.417 -12.856 1.00 78.69 69 SER A CA 1
ATOM 496 C C . SER A 1 69 ? 4.571 -3.269 -12.360 1.00 78.69 69 SER A C 1
ATOM 498 O O . SER A 1 69 ? 3.412 -2.891 -12.531 1.00 78.69 69 SER A O 1
ATOM 500 N N . SER A 1 70 ? 4.876 -4.405 -11.729 1.00 81.50 70 SER A N 1
ATOM 501 C CA . SER A 1 70 ? 3.869 -5.206 -11.033 1.00 81.50 70 SER A CA 1
ATOM 502 C C . SER A 1 70 ? 3.486 -4.517 -9.725 1.00 81.50 70 SER A C 1
ATOM 504 O O . SER A 1 70 ? 4.351 -4.329 -8.865 1.00 81.50 70 SER A O 1
ATOM 506 N N . LEU A 1 71 ? 2.209 -4.174 -9.572 1.00 85.69 71 LEU A N 1
ATOM 507 C CA . LEU A 1 71 ? 1.668 -3.605 -8.342 1.00 85.69 71 LEU A CA 1
ATOM 508 C C . LEU A 1 71 ? 1.159 -4.706 -7.406 1.00 85.69 71 LEU A C 1
ATOM 510 O O . LEU A 1 71 ? 0.265 -5.474 -7.773 1.00 85.69 71 LEU A O 1
ATOM 514 N N . LYS A 1 72 ? 1.696 -4.744 -6.184 1.00 87.25 72 LYS A N 1
ATOM 515 C CA . LYS A 1 72 ? 1.161 -5.533 -5.065 1.00 87.25 72 LYS A CA 1
ATOM 516 C C . LYS A 1 72 ? 0.924 -4.624 -3.872 1.00 87.25 72 LYS A C 1
ATOM 518 O O . LYS A 1 72 ? 1.752 -3.756 -3.607 1.00 87.25 72 LYS A O 1
ATOM 523 N N . VAL A 1 73 ? -0.164 -4.835 -3.145 1.00 87.75 73 VAL A N 1
ATOM 524 C CA . VAL A 1 73 ? -0.473 -4.062 -1.942 1.00 87.75 73 VAL A CA 1
ATOM 525 C C . VAL A 1 73 ? -0.825 -5.012 -0.808 1.00 87.75 73 VAL A C 1
ATOM 527 O O . VAL A 1 73 ? -1.399 -6.064 -1.047 1.00 87.75 73 VAL A O 1
ATOM 530 N N . ARG A 1 74 ? -0.408 -4.675 0.413 1.00 89.06 74 ARG A N 1
ATOM 531 C CA . ARG A 1 74 ? -0.723 -5.411 1.647 1.00 89.06 74 ARG A CA 1
ATOM 532 C C . ARG A 1 74 ? -0.963 -4.431 2.779 1.00 89.06 74 ARG A C 1
ATOM 534 O O . ARG A 1 74 ? -0.350 -3.371 2.770 1.00 89.06 74 ARG A O 1
ATOM 541 N N . ALA A 1 75 ? -1.816 -4.757 3.740 1.00 85.94 75 ALA A N 1
ATOM 542 C CA . ALA A 1 75 ? -2.041 -3.914 4.913 1.00 85.94 75 ALA A CA 1
ATOM 543 C C . ALA A 1 75 ? -1.561 -4.630 6.166 1.00 85.94 75 ALA A C 1
ATOM 545 O O . ALA A 1 75 ? -1.675 -5.849 6.274 1.00 85.94 75 ALA A O 1
ATOM 546 N N . THR A 1 76 ? -1.032 -3.857 7.101 1.00 87.00 76 THR A N 1
ATOM 547 C CA . THR A 1 76 ? -0.621 -4.296 8.427 1.00 87.00 76 THR A CA 1
ATOM 548 C C . THR A 1 76 ? -1.310 -3.425 9.464 1.00 87.00 76 THR A C 1
ATOM 550 O O . THR A 1 76 ? -1.150 -2.205 9.416 1.00 87.00 76 THR A O 1
ATOM 553 N N . ASP A 1 77 ? -2.077 -4.017 10.378 1.00 82.62 77 ASP A N 1
ATOM 554 C CA . ASP A 1 77 ? -2.749 -3.253 11.434 1.00 82.62 77 A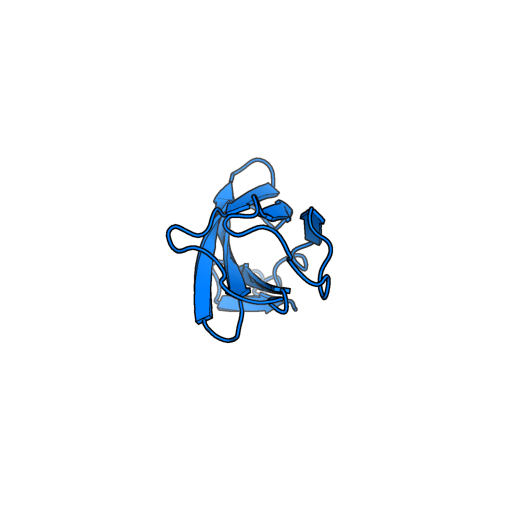SP A CA 1
ATOM 555 C C . ASP A 1 77 ? -1.778 -2.868 12.562 1.00 82.62 77 ASP A C 1
ATOM 557 O O . ASP A 1 77 ? -0.609 -3.263 12.578 1.00 82.62 77 ASP A O 1
ATOM 561 N N . GLN A 1 78 ? -2.263 -2.089 13.531 1.00 74.94 78 GLN A N 1
ATOM 562 C CA . GLN A 1 78 ? -1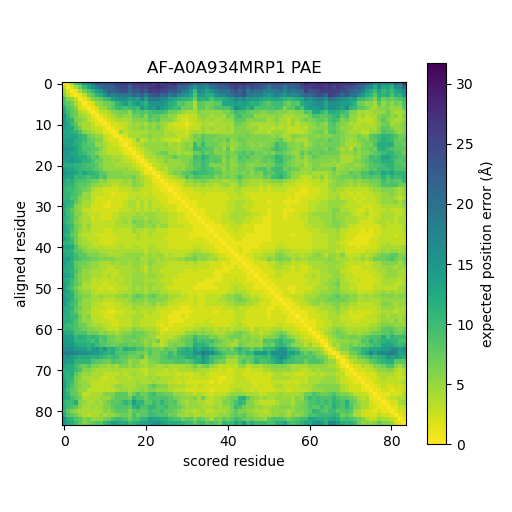.452 -1.619 14.659 1.00 74.94 78 GLN A CA 1
ATOM 563 C C . GLN A 1 78 ? -0.943 -2.751 15.569 1.00 74.94 78 GLN A C 1
ATOM 565 O O . GLN A 1 78 ? 0.086 -2.583 16.224 1.00 74.94 78 GLN A O 1
ATOM 570 N N . ALA A 1 79 ? -1.631 -3.893 15.612 1.00 78.88 79 ALA A N 1
ATOM 571 C CA . ALA A 1 79 ? -1.211 -5.096 16.326 1.00 78.88 79 ALA A CA 1
ATOM 572 C C . ALA A 1 79 ? -0.301 -6.016 15.486 1.00 78.88 79 ALA A C 1
ATOM 574 O O . ALA A 1 79 ? 0.184 -7.021 16.008 1.00 78.88 79 ALA A O 1
ATOM 575 N N . GLY A 1 80 ? -0.020 -5.669 14.224 1.00 78.44 80 GLY A N 1
ATOM 576 C CA . GLY A 1 80 ? 0.963 -6.351 13.378 1.00 78.44 80 GLY A CA 1
ATOM 577 C C . GLY A 1 80 ? 0.433 -7.526 12.551 1.00 78.44 80 GLY A C 1
ATOM 578 O O . GLY A 1 80 ? 1.234 -8.249 11.955 1.00 78.44 80 GLY A O 1
ATOM 579 N N . ASN A 1 81 ? -0.879 -7.739 12.474 1.00 79.19 81 ASN A N 1
ATOM 580 C CA . ASN A 1 81 ? -1.462 -8.724 11.565 1.00 79.19 81 ASN A CA 1
ATOM 581 C C . ASN A 1 81 ? -1.406 -8.197 10.127 1.00 79.19 81 ASN A C 1
ATOM 583 O O . ASN A 1 81 ? -1.505 -6.998 9.889 1.00 79.19 81 ASN A O 1
ATOM 587 N N . VAL A 1 82 ? -1.259 -9.096 9.152 1.00 81.31 82 VAL A N 1
ATOM 588 C CA . VAL A 1 82 ? -1.057 -8.733 7.742 1.00 81.31 82 VAL A CA 1
ATOM 589 C C . VAL A 1 82 ? -2.158 -9.326 6.869 1.00 81.31 82 VAL A C 1
ATOM 591 O O . VAL A 1 82 ? -2.418 -10.526 6.950 1.00 81.31 82 VAL A O 1
ATOM 594 N N . ALA A 1 83 ? -2.741 -8.510 5.989 1.00 81.25 83 ALA A N 1
ATOM 595 C CA . ALA A 1 83 ? -3.692 -8.938 4.965 1.00 81.25 83 ALA A CA 1
ATOM 596 C C . ALA A 1 83 ? -3.127 -8.706 3.541 1.00 81.25 83 ALA A C 1
ATOM 598 O O . ALA A 1 83 ? -2.532 -7.646 3.298 1.00 81.25 83 ALA A O 1
ATOM 599 N N . PRO A 1 84 ? -3.236 -9.699 2.630 1.00 67.38 84 PRO A N 1
ATOM 600 C CA . PRO A 1 84 ? -2.775 -9.611 1.243 1.00 67.38 84 PRO A CA 1
ATOM 601 C C . PRO A 1 84 ? -3.748 -8.903 0.291 1.00 67.38 84 PRO A C 1
ATOM 603 O O . PRO A 1 84 ? -4.909 -8.670 0.690 1.00 67.38 84 PRO A O 1
#

InterPro domains:
  IPR013783 Immunoglobulin-like fold [G3DSA:2.60.40.10] (5-84)
  IPR044016 Bacterial Ig-like domain 13 [PF19077] (20-83)

=== Feature glossary ===
Key to the feature types in this record:

— What the protein is —

Primary structure: the covalent order of the twenty standard amino acids along the backbone. Two proteins with the same sequence will (almost always) fold to the same structure; two with 30% identity often share a fold but not the details.

Database cross-references. InterPro integrates a dozen domain/family signature databases into unified entries with residue-range hits. GO terms attach function/process/location labels with evidence codes. CATH codes position the fold in a four-level structural taxonomy. Organism is the NCBI-taxonomy species name.

— Where its atoms are —

The mmCIF block holds the 3D Cartesian coordinates of each backbone atom (N, Cα, C, O) in ångströms. mmCIF is the PDB's canonical archive format — a tagged-loop text representation of the atomic model.

Six rendered views show the 3D structure from the faces of a cube — i.e. along ±x, ±y, ±z. Rendering representation is drawn randomly per protein from cartoon (secondary-structure ribbons), sticks (backbone bonds), or molecular surface; coloring is either N→C rainbow (blue at the N-terminus through red at the C-terminus) or one color per chain.

— Local backbone conformation —

DSSP 8-state secondary structure assigns each residue one of H (α-helix), G (3₁₀-helix), I (π-helix), E (extended β-strand), B (isolated β-bridge), T (hydrogen-bonded turn), S (bend), or '-' (coil). The assignment is computed from backbone hydrogen-bond geometry via the Kabsch–Sander algorithm.

P-SEA three-state annotation labels each residue as helix, strand, or coil based purely on the geometry of the Cα trace. It serves as a fallback when the full backbone (and thus DSSP) is unavailable.

The φ/ψ torsion pair specifies the backbone conformation at each residue. φ rotates about the N–Cα bond, ψ about the Cα–C bond. Steric clashes forbid most of the (φ, ψ) plane — the allowed regions (α-helix basin, β-sheet basin, left-handed helix) are the Ramachandran-allowed regions.

— Global shape and packing —

The geometric summary reports three shape descriptors. Rg (radius of gyration) measures how spread out the Cα atoms are about their centre of mass; compact globular proteins have small Rg, elongated or unfolded ones large. Cα contacts (<8 Å, |i−j|>4) count long-range residue pairs in spatial proximity — high for tightly packed folds, near zero for rods or random coil. The bounding-box extents give the protein's footprint along x, y, z in Å.

Accessible surface area quantifies burial. A residue with SASA near zero is packed into the hydrophobic core; one with SASA >100 Å² sits on the surface. Computed here via the Shrake–Rupley numerical algorithm with a 1.4 Å probe.

Plot images: a contact map (which residues are close in 3D, as an N×N binary image), a Ramachandran scatter (backbone torsion angles, revealing secondary-structure composition at a glance), and — for AlphaFold structures — a PAE heatmap (pairwise prediction confidence).

— Structural neighborhood —

The Foldseek 3Di string encodes local tertiary geometry as a 20-letter alphabet — one character per residue — derived from the relative positions of nearby Cα atoms. Unlike the amino-acid sequence, 3Di is a direct function of the 3D structure, so two proteins with the same fold have similar 3Di strings even at low sequence identity.

Nearest PDB neighbors are the top structural matches found by Foldseek when searching this structure against the entire Protein Data Bank. Each hit reports a TM-score (0 to 1; >0.5 almost always implies the same fold) and an E-value. These are *structural* homologs — they may share no detectable sequence similarity.

— Confidence and disorder —

For AlphaFold models, the B-factor field carries pLDDT — the model's own estimate of local accuracy on a 0–100 scale. Regions with pLDDT<50 should be treated as essentially unmodeled; they often correspond to intrinsically disordered segments.

B-factor (Debye–Waller factor) reflects atomic displacement in the crystal lattice. It is an experimental observable (units Å²), not a prediction; low values mean the atom is pinned down, high values mean it moves or is heterogeneous across the crystal.

Predicted aligned error is AlphaFold's pairwise confidence. Unlike pLDDT (per-residue), PAE is per-residue-pair and captures whether two parts of the structure are correctly placed relative to each other. Units are ångströms of expected positional error.